Protein AF-A0A946E092-F1 (afdb_monomer)

pLDDT: mean 96.89, std 2.54, range [82.75, 98.62]

Solvent-accessible surface area (backbone atoms only — not comparable to full-atom values): 4723 Å² total; per-residue (Å²): 110,52,69,59,47,19,64,68,46,40,62,59,54,30,53,77,68,70,44,72,72,54,40,82,75,50,75,55,100,92,48,75,43,68,49,57,56,77,97,45,40,67,63,48,49,54,54,47,37,55,42,49,33,64,36,60,92,61,100,60,86,61,80,68,89,81,63,71,52,98,46,69,85,61,22,108

Structure (mmCIF, N/CA/C/O backbone):
data_AF-A0A946E092-F1
#
_entry.id   AF-A0A946E092-F1
#
loop_
_atom_site.group_PDB
_atom_site.id
_atom_site.type_symbol
_atom_site.label_atom_id
_atom_site.label_alt_id
_atom_site.label_comp_id
_atom_site.label_asym_id
_atom_site.label_entity_id
_atom_site.label_seq_id
_atom_site.pdbx_PDB_ins_code
_atom_site.Cartn_x
_atom_site.Cartn_y
_atom_site.Cartn_z
_atom_site.occupancy
_atom_site.B_iso_or_equiv
_atom_site.auth_seq_id
_atom_site.auth_comp_id
_atom_site.auth_asym_id
_atom_site.auth_atom_id
_atom_site.pdbx_PDB_model_num
ATOM 1 N N . ASP A 1 1 ? 6.087 3.432 -14.278 1.00 92.12 1 ASP A N 1
ATOM 2 C CA . ASP A 1 1 ? 5.280 2.212 -14.522 1.00 92.12 1 ASP A CA 1
ATOM 3 C C . ASP A 1 1 ? 5.149 1.282 -13.333 1.00 92.12 1 ASP A C 1
ATOM 5 O O . ASP A 1 1 ? 4.029 0.879 -13.049 1.00 92.12 1 ASP A O 1
ATOM 9 N N . ILE A 1 2 ? 6.239 0.957 -12.630 1.00 96.94 2 ILE A N 1
ATOM 10 C CA . ILE A 1 2 ? 6.224 0.029 -11.482 1.00 96.94 2 ILE A CA 1
ATOM 11 C C . ILE A 1 2 ? 5.178 0.436 -10.433 1.00 96.94 2 ILE A C 1
ATOM 13 O O . ILE A 1 2 ? 4.270 -0.343 -10.154 1.00 96.94 2 ILE A O 1
ATOM 17 N N . ILE A 1 3 ? 5.226 1.683 -9.952 1.00 97.44 3 ILE A N 1
ATOM 18 C CA . ILE A 1 3 ? 4.281 2.177 -8.938 1.00 97.44 3 ILE A CA 1
ATOM 19 C C . ILE A 1 3 ? 2.821 2.096 -9.406 1.00 97.44 3 ILE A C 1
ATOM 21 O O . ILE A 1 3 ? 1.956 1.638 -8.673 1.00 97.44 3 ILE A O 1
ATOM 25 N N . LYS A 1 4 ? 2.545 2.417 -10.677 1.00 98.19 4 LYS A N 1
ATOM 26 C CA . LYS A 1 4 ? 1.194 2.322 -11.251 1.00 98.19 4 LYS A CA 1
ATOM 27 C C . LYS A 1 4 ? 0.695 0.875 -11.296 1.00 98.19 4 LYS A C 1
ATOM 29 O O . LYS A 1 4 ? -0.481 0.632 -11.049 1.00 98.19 4 LYS A O 1
ATOM 34 N N . ARG A 1 5 ? 1.574 -0.095 -11.583 1.00 98.19 5 ARG A N 1
ATOM 35 C CA . ARG A 1 5 ? 1.225 -1.525 -11.519 1.00 98.19 5 ARG A CA 1
ATOM 36 C C . ARG A 1 5 ? 0.895 -1.954 -10.094 1.00 98.19 5 ARG A C 1
ATOM 38 O O . ARG A 1 5 ? -0.070 -2.689 -9.924 1.00 98.19 5 ARG A O 1
ATOM 45 N N . ALA A 1 6 ? 1.653 -1.488 -9.101 1.00 98.38 6 ALA A N 1
ATOM 46 C CA . ALA A 1 6 ? 1.332 -1.736 -7.699 1.00 98.38 6 ALA A CA 1
ATOM 47 C C . ALA A 1 6 ? -0.045 -1.153 -7.346 1.00 98.38 6 ALA A C 1
ATOM 49 O O . ALA A 1 6 ? -0.916 -1.890 -6.898 1.00 98.38 6 ALA A O 1
ATOM 50 N N . MET A 1 7 ? -0.288 0.123 -7.668 1.00 98.50 7 MET A N 1
ATOM 51 C CA . MET A 1 7 ? -1.561 0.802 -7.392 1.00 98.50 7 MET A CA 1
ATOM 52 C C . MET A 1 7 ? -2.781 0.083 -7.983 1.00 98.50 7 MET A C 1
ATOM 54 O O . MET A 1 7 ? -3.827 0.047 -7.350 1.00 98.50 7 MET A O 1
ATOM 58 N N . ILE A 1 8 ? -2.656 -0.508 -9.177 1.00 98.44 8 ILE A N 1
ATOM 59 C CA . ILE A 1 8 ? -3.744 -1.273 -9.813 1.00 98.44 8 ILE A CA 1
ATOM 60 C C . ILE A 1 8 ? -3.988 -2.617 -9.110 1.00 98.44 8 ILE A C 1
ATOM 62 O O . ILE A 1 8 ? -5.120 -3.089 -9.064 1.00 98.44 8 ILE A O 1
ATOM 66 N N . ARG A 1 9 ? -2.938 -3.253 -8.578 1.00 98.44 9 ARG A N 1
ATOM 67 C CA . ARG A 1 9 ? -3.012 -4.585 -7.953 1.00 98.44 9 ARG A CA 1
ATOM 68 C C . ARG A 1 9 ? -3.425 -4.540 -6.484 1.00 98.44 9 ARG A C 1
ATOM 70 O O . ARG A 1 9 ? -4.060 -5.479 -6.018 1.00 98.44 9 ARG A O 1
ATOM 77 N N . VAL A 1 10 ? -3.068 -3.472 -5.769 1.00 98.44 10 VAL A N 1
ATOM 78 C CA . VAL A 1 10 ? -3.320 -3.334 -4.326 1.00 98.44 10 VAL A CA 1
ATOM 79 C C . VAL A 1 10 ? -4.805 -3.495 -3.967 1.00 98.44 10 VAL A C 1
ATOM 81 O O . VAL A 1 10 ? -5.076 -4.289 -3.074 1.00 98.44 10 VAL A O 1
ATOM 84 N N . PRO A 1 11 ? -5.778 -2.841 -4.638 1.00 98.19 11 PRO A N 1
ATOM 85 C CA . PRO A 1 11 ? -7.188 -2.974 -4.266 1.00 98.19 11 PRO A CA 1
ATOM 86 C C . PRO A 1 11 ? -7.695 -4.421 -4.275 1.00 98.19 11 PRO A C 1
ATOM 88 O O . PRO A 1 11 ? -8.315 -4.843 -3.306 1.00 98.19 11 PRO A O 1
ATOM 91 N N . GLY A 1 12 ? -7.369 -5.194 -5.318 1.00 98.31 12 GLY A N 1
ATOM 92 C CA . GLY A 1 12 ? -7.758 -6.606 -5.398 1.00 98.31 12 GLY A CA 1
ATOM 93 C C . GLY A 1 12 ? -7.092 -7.455 -4.314 1.00 98.31 12 GLY A C 1
ATOM 94 O O . GLY A 1 12 ? -7.750 -8.261 -3.673 1.00 98.31 12 GLY A O 1
ATOM 95 N N . ALA A 1 13 ? -5.810 -7.209 -4.027 1.00 98.44 13 ALA A N 1
ATOM 96 C CA . ALA A 1 13 ? -5.107 -7.918 -2.959 1.00 98.44 13 ALA A CA 1
ATOM 97 C C . ALA A 1 13 ? -5.670 -7.608 -1.558 1.00 98.44 13 ALA A C 1
ATOM 99 O O . ALA A 1 13 ? -5.716 -8.487 -0.700 1.00 98.44 13 ALA A O 1
ATOM 100 N N . LEU A 1 14 ? -6.110 -6.368 -1.317 1.00 98.56 14 LEU A N 1
ATOM 101 C CA . LEU A 1 14 ? -6.782 -5.994 -0.070 1.00 98.56 14 LEU A CA 1
ATOM 102 C C . LEU A 1 14 ? -8.155 -6.662 0.049 1.00 98.56 14 LEU A C 1
ATOM 104 O O . LEU A 1 14 ? -8.511 -7.115 1.135 1.00 98.56 14 LEU A O 1
ATOM 108 N N . GLU A 1 15 ? -8.905 -6.756 -1.051 1.00 98.31 15 GLU A N 1
ATOM 109 C CA . GLU A 1 15 ? -10.195 -7.451 -1.095 1.00 98.31 15 GLU A CA 1
ATOM 110 C C . GLU A 1 15 ? -10.037 -8.953 -0.817 1.00 98.31 15 GLU A C 1
ATOM 112 O O . GLU A 1 15 ? -10.694 -9.476 0.085 1.00 98.31 15 GLU A O 1
ATOM 117 N N . ASP A 1 16 ? -9.091 -9.616 -1.490 1.00 98.38 16 ASP A N 1
ATOM 118 C CA . ASP A 1 16 ? -8.779 -11.040 -1.294 1.00 98.38 16 ASP A CA 1
ATOM 119 C C . ASP A 1 16 ? -8.337 -11.353 0.149 1.00 98.38 16 ASP A C 1
ATOM 121 O O . ASP A 1 16 ? -8.604 -12.436 0.673 1.00 98.38 16 ASP A O 1
ATOM 125 N N . ALA A 1 17 ? -7.678 -10.396 0.812 1.00 97.81 17 ALA A N 1
ATOM 126 C CA . ALA A 1 17 ? -7.237 -10.508 2.202 1.00 97.81 17 ALA A CA 1
ATOM 127 C C . ALA A 1 17 ? -8.313 -10.111 3.237 1.00 97.81 17 ALA A C 1
ATOM 129 O O . ALA A 1 17 ? -8.057 -10.189 4.439 1.00 97.81 17 ALA A O 1
ATOM 130 N N . GLY A 1 18 ? -9.499 -9.659 2.808 1.00 98.00 18 GLY A N 1
ATOM 131 C CA . GLY A 1 18 ? -10.551 -9.165 3.705 1.00 98.00 18 GLY A CA 1
ATOM 132 C C . GLY A 1 18 ? -10.222 -7.830 4.395 1.00 98.00 18 GLY A C 1
ATOM 133 O O . GLY A 1 18 ? -10.819 -7.496 5.418 1.00 98.00 18 GLY A O 1
ATOM 134 N N . LEU A 1 19 ? -9.282 -7.055 3.846 1.00 97.94 19 LEU A N 1
ATOM 135 C CA . LEU A 1 19 ? -8.788 -5.775 4.371 1.00 97.94 19 LEU A CA 1
ATOM 136 C C . LEU A 1 19 ? -9.486 -4.577 3.705 1.00 97.94 19 LEU A C 1
ATOM 138 O O . LEU A 1 19 ? -8.873 -3.555 3.404 1.00 97.94 19 LEU A O 1
ATOM 142 N N . THR A 1 20 ? -10.794 -4.684 3.469 1.00 94.44 20 THR A N 1
ATOM 143 C CA . THR A 1 20 ? -11.580 -3.690 2.711 1.00 94.44 20 THR A CA 1
ATOM 144 C C . THR A 1 20 ? -11.719 -2.333 3.408 1.00 94.44 20 THR A C 1
ATOM 146 O O . THR A 1 20 ? -12.187 -1.376 2.796 1.00 94.44 20 THR A O 1
ATOM 149 N N . SER A 1 21 ? -11.338 -2.234 4.685 1.00 96.06 21 SER A N 1
ATOM 150 C CA . SER A 1 21 ? -11.325 -0.972 5.435 1.00 96.06 21 SER A CA 1
ATOM 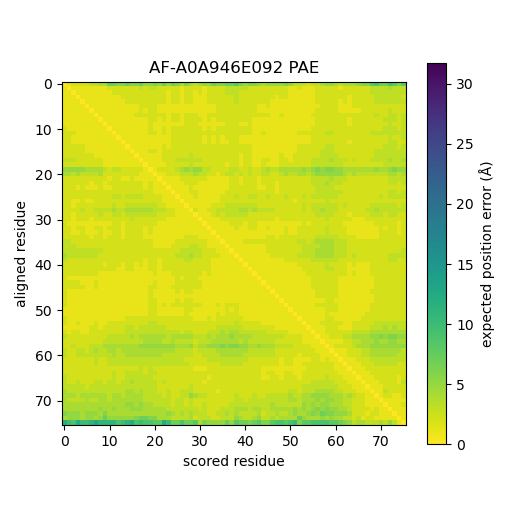151 C C . SER A 1 21 ? -10.086 -0.118 5.148 1.00 96.06 21 SER A C 1
ATOM 153 O O . SER A 1 21 ? -10.064 1.050 5.532 1.00 96.06 21 SER A O 1
ATOM 155 N N . ALA A 1 22 ? -9.062 -0.675 4.495 1.00 97.75 22 ALA A N 1
ATOM 156 C CA . ALA A 1 22 ? -7.874 0.062 4.094 1.00 97.75 22 ALA A CA 1
ATOM 157 C C . ALA A 1 22 ? -8.158 0.966 2.888 1.00 97.75 22 ALA A C 1
ATOM 159 O O . ALA A 1 22 ? -8.694 0.527 1.868 1.00 97.75 22 ALA A O 1
ATOM 160 N N . ARG A 1 23 ? -7.760 2.237 2.976 1.00 97.88 23 ARG A N 1
ATOM 161 C CA . ARG A 1 23 ? -7.975 3.235 1.920 1.00 97.88 23 ARG A CA 1
ATOM 162 C C . ARG A 1 23 ? -6.648 3.833 1.482 1.00 97.88 23 ARG A C 1
ATOM 164 O O . ARG A 1 23 ? -5.994 4.509 2.265 1.00 97.88 23 ARG A O 1
ATOM 171 N N . MET A 1 24 ? -6.276 3.629 0.220 1.00 98.06 24 MET A N 1
ATOM 172 C CA . MET A 1 24 ? -5.150 4.337 -0.394 1.00 98.06 24 MET A CA 1
ATOM 173 C C . MET A 1 24 ? -5.539 5.805 -0.593 1.00 98.06 24 MET A C 1
ATOM 175 O O . MET A 1 24 ? -6.473 6.100 -1.341 1.00 98.06 24 MET A O 1
ATOM 179 N N . LEU A 1 25 ? -4.856 6.716 0.096 1.00 97.62 25 LEU A N 1
ATOM 180 C CA . LEU A 1 25 ? -5.177 8.142 0.090 1.00 97.62 25 LEU A CA 1
ATOM 181 C C . LEU A 1 25 ? -4.361 8.907 -0.945 1.00 97.62 25 LEU A C 1
ATOM 183 O O . LEU A 1 25 ? -4.913 9.691 -1.715 1.00 97.62 25 LEU A O 1
ATOM 187 N N . LEU A 1 26 ? -3.045 8.701 -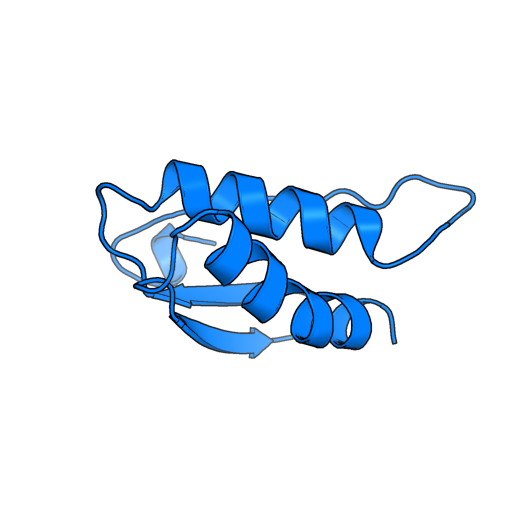0.933 1.00 97.38 26 LEU A N 1
ATOM 188 C CA . LEU A 1 26 ? -2.097 9.501 -1.697 1.00 97.38 26 LEU A CA 1
ATOM 189 C C . LEU A 1 26 ? -1.001 8.625 -2.290 1.00 97.38 26 LEU A C 1
ATOM 191 O O . LEU A 1 26 ? -0.641 7.580 -1.753 1.00 97.38 26 LEU A O 1
ATOM 195 N N . GLN A 1 27 ? -0.452 9.118 -3.393 1.00 97.81 27 GLN A N 1
ATOM 196 C CA . GLN A 1 27 ? 0.783 8.635 -3.980 1.00 97.81 27 GLN A CA 1
ATOM 197 C C . GLN A 1 27 ? 1.723 9.834 -4.116 1.00 97.81 27 GLN A C 1
ATOM 199 O O . GLN A 1 27 ? 1.351 10.824 -4.750 1.00 97.81 27 GLN A O 1
ATOM 204 N N . VAL A 1 28 ? 2.917 9.756 -3.525 1.00 96.94 28 VAL A N 1
ATOM 205 C CA . VAL A 1 28 ? 3.952 10.799 -3.626 1.00 96.94 28 VAL A CA 1
ATOM 206 C C . VAL A 1 28 ? 5.296 10.136 -3.888 1.00 96.94 28 VAL A C 1
ATOM 208 O O . VAL A 1 28 ? 5.688 9.239 -3.160 1.00 96.94 28 VAL A O 1
ATOM 211 N N . HIS A 1 29 ? 5.993 10.563 -4.943 1.00 95.75 29 HIS A N 1
ATOM 212 C CA . HIS A 1 29 ? 7.237 9.941 -5.421 1.00 95.75 29 HIS A CA 1
ATOM 213 C C . HIS A 1 29 ? 7.095 8.430 -5.683 1.00 95.75 29 HIS A C 1
ATOM 215 O O . HIS A 1 29 ? 6.586 8.045 -6.737 1.00 95.75 29 HIS A O 1
ATOM 221 N N . ASP A 1 30 ? 7.530 7.593 -4.751 1.00 95.81 30 ASP A N 1
ATOM 222 C CA . ASP A 1 30 ? 7.490 6.131 -4.734 1.00 95.81 30 ASP A CA 1
ATOM 223 C C . ASP A 1 30 ? 6.697 5.567 -3.537 1.00 95.81 30 ASP A C 1
ATOM 225 O O . ASP A 1 30 ? 6.565 4.351 -3.399 1.00 95.81 30 ASP A O 1
ATOM 229 N N . GLU A 1 31 ? 6.085 6.443 -2.738 1.00 97.50 31 GLU A N 1
ATOM 230 C CA . GLU A 1 31 ? 5.300 6.119 -1.550 1.00 97.50 31 GLU A CA 1
ATOM 231 C C . GLU A 1 31 ? 3.800 5.994 -1.869 1.00 97.50 31 GLU A C 1
ATOM 233 O O . GLU A 1 31 ? 3.247 6.741 -2.689 1.00 97.50 31 GLU A O 1
ATOM 238 N N . LEU A 1 32 ? 3.135 5.057 -1.185 1.00 98.25 32 LEU A N 1
ATOM 239 C CA . LEU A 1 32 ? 1.680 4.925 -1.127 1.00 98.25 32 LEU A CA 1
ATOM 240 C C . LEU A 1 32 ? 1.222 5.100 0.323 1.00 98.25 32 LEU A C 1
ATOM 242 O O . LEU A 1 32 ? 1.569 4.291 1.180 1.00 98.25 32 LEU A O 1
ATOM 246 N N . LEU A 1 33 ? 0.412 6.126 0.579 1.00 98.00 33 LEU A N 1
ATOM 247 C CA . LEU A 1 33 ? -0.127 6.412 1.906 1.00 98.00 33 LEU A CA 1
ATOM 248 C C . LEU A 1 33 ? -1.511 5.782 2.066 1.00 98.00 33 LEU A C 1
ATOM 250 O O . LEU A 1 33 ? -2.381 5.958 1.205 1.00 98.00 33 LEU A O 1
ATOM 254 N N . PHE A 1 34 ? -1.735 5.111 3.194 1.00 98.38 34 PHE A N 1
ATOM 255 C CA . PHE A 1 34 ? -3.004 4.468 3.519 1.00 98.38 34 PHE A CA 1
ATOM 256 C C . PHE A 1 34 ? -3.579 4.982 4.835 1.00 98.38 34 PHE A C 1
ATOM 258 O O . PHE A 1 34 ? -2.852 5.228 5.791 1.00 98.38 34 PHE A O 1
ATOM 265 N N . GLU A 1 35 ? -4.903 5.070 4.889 1.00 98.12 35 GLU A N 1
ATOM 266 C CA . GLU A 1 35 ? -5.669 5.156 6.131 1.00 98.12 35 GLU A CA 1
ATOM 267 C C . GLU A 1 35 ? -6.287 3.786 6.410 1.00 98.12 35 GLU A C 1
ATOM 269 O O . GLU A 1 35 ? -6.923 3.187 5.537 1.00 98.12 35 GLU A O 1
ATOM 274 N N . VAL A 1 36 ? -6.053 3.267 7.613 1.00 97.75 36 VAL A N 1
ATOM 275 C CA . VAL A 1 36 ? -6.397 1.896 8.005 1.00 97.75 36 VAL A CA 1
ATOM 276 C C . VAL A 1 36 ? -6.844 1.871 9.467 1.00 97.75 36 VAL A C 1
ATOM 278 O O . VAL A 1 36 ? -6.307 2.629 10.277 1.00 97.75 36 VAL A O 1
ATOM 281 N N . PRO A 1 37 ? -7.788 0.995 9.858 1.00 97.56 37 PRO A N 1
ATOM 282 C CA . PRO A 1 37 ? -8.020 0.709 11.269 1.00 97.56 37 PRO A CA 1
ATOM 283 C C . PRO A 1 37 ? -6.749 0.152 11.919 1.00 97.56 37 PRO A C 1
ATOM 285 O O . PRO A 1 37 ? -6.094 -0.712 11.340 1.00 97.56 37 PRO A O 1
ATOM 288 N N . GLU A 1 38 ? -6.445 0.577 13.146 1.00 96.44 38 GLU A N 1
ATOM 289 C CA . GLU A 1 38 ? -5.238 0.159 13.881 1.00 96.44 38 GLU A CA 1
ATOM 290 C C . GLU A 1 38 ? -5.095 -1.370 13.951 1.00 96.44 38 GLU A C 1
ATOM 292 O O . GLU A 1 38 ? -4.040 -1.919 13.644 1.00 96.44 38 GLU A O 1
ATOM 297 N N . ALA A 1 39 ? -6.197 -2.077 14.222 1.00 97.50 39 ALA A N 1
ATOM 298 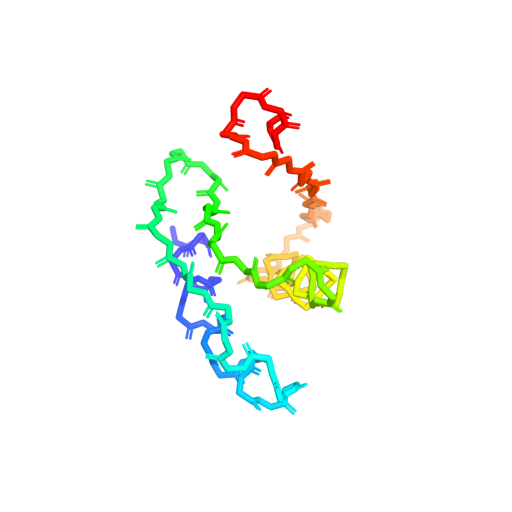C CA . ALA A 1 39 ? -6.235 -3.540 14.279 1.00 97.50 39 ALA A CA 1
ATOM 299 C C . ALA A 1 39 ? -5.898 -4.243 12.945 1.00 97.50 39 ALA A C 1
ATOM 301 O O . ALA A 1 39 ? -5.670 -5.449 12.931 1.00 97.50 39 ALA A O 1
ATOM 302 N N . GLN A 1 40 ? -5.901 -3.516 11.825 1.00 97.75 40 GLN A N 1
ATOM 303 C CA . GLN A 1 40 ? -5.591 -4.022 10.485 1.00 97.75 40 GLN A CA 1
ATOM 304 C C . GLN A 1 40 ? -4.291 -3.440 9.915 1.00 97.75 40 GLN A C 1
ATOM 306 O O . GLN A 1 40 ? -3.928 -3.784 8.788 1.00 97.75 40 GLN A O 1
ATOM 311 N N . ALA A 1 41 ? -3.588 -2.572 10.654 1.00 96.94 41 ALA A N 1
ATOM 312 C CA . ALA A 1 41 ? -2.432 -1.844 10.138 1.00 96.94 41 ALA A CA 1
ATOM 313 C C . ALA A 1 41 ? -1.301 -2.785 9.700 1.00 96.94 41 ALA A C 1
ATOM 315 O O . ALA A 1 41 ? -0.849 -2.709 8.559 1.00 96.94 41 ALA A O 1
ATOM 316 N N . GLU A 1 42 ? -0.912 -3.729 10.558 1.00 97.94 42 GLU A N 1
ATOM 317 C CA . GLU A 1 42 ? 0.162 -4.688 10.270 1.00 97.94 42 GLU A CA 1
ATOM 318 C C . GLU A 1 42 ? -0.182 -5.601 9.081 1.00 97.94 42 GLU A C 1
ATOM 320 O O . GLU A 1 42 ? 0.614 -5.759 8.154 1.00 97.94 42 GLU A O 1
ATOM 325 N N . ALA A 1 43 ? -1.404 -6.144 9.054 1.00 98.44 43 ALA A N 1
ATOM 326 C CA . ALA A 1 43 ? -1.868 -7.000 7.963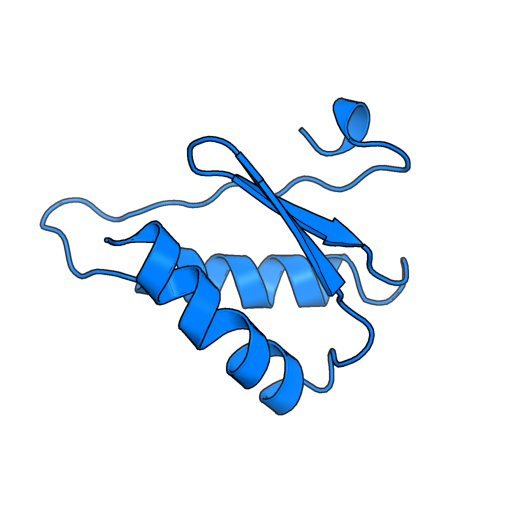 1.00 98.44 43 ALA A CA 1
ATOM 327 C C . ALA A 1 43 ? -1.944 -6.242 6.625 1.00 98.44 43 ALA A C 1
ATOM 329 O O . ALA A 1 43 ? -1.562 -6.775 5.581 1.00 98.44 43 ALA A O 1
ATOM 330 N N . THR A 1 44 ? -2.389 -4.983 6.657 1.00 98.44 44 THR A N 1
ATOM 331 C CA . THR A 1 44 ? -2.429 -4.118 5.472 1.00 98.44 44 THR A CA 1
ATOM 332 C C . THR A 1 44 ? -1.028 -3.801 4.973 1.00 98.44 44 THR A C 1
ATOM 334 O O . THR A 1 44 ? -0.769 -3.951 3.780 1.00 98.44 44 THR A O 1
ATOM 337 N N . ALA A 1 45 ? -0.111 -3.429 5.869 1.00 98.25 45 ALA A N 1
ATOM 338 C CA . ALA A 1 45 ? 1.276 -3.145 5.522 1.00 98.25 45 ALA A CA 1
ATOM 339 C C . ALA A 1 45 ? 1.947 -4.359 4.862 1.00 98.25 45 ALA A C 1
ATOM 341 O O . ALA A 1 45 ? 2.550 -4.222 3.799 1.00 98.25 45 ALA A O 1
ATOM 342 N N . ALA A 1 46 ? 1.771 -5.559 5.429 1.00 98.62 46 ALA A N 1
ATOM 343 C CA . ALA A 1 46 ? 2.308 -6.795 4.863 1.00 98.62 46 ALA A CA 1
ATOM 344 C C . ALA A 1 46 ? 1.738 -7.100 3.465 1.00 98.62 46 ALA A C 1
ATOM 346 O O . ALA A 1 46 ? 2.495 -7.402 2.539 1.00 98.62 46 ALA A O 1
ATOM 347 N N . CYS A 1 47 ? 0.417 -6.972 3.292 1.00 98.56 47 CYS A N 1
ATOM 348 C CA . CYS A 1 47 ? -0.247 -7.192 2.006 1.00 98.56 47 CYS A CA 1
ATOM 349 C C . CYS A 1 47 ? 0.258 -6.211 0.936 1.00 98.56 47 CYS A C 1
ATOM 351 O O . CYS A 1 47 ? 0.698 -6.618 -0.142 1.00 98.56 47 CYS A O 1
ATOM 353 N N . VAL A 1 48 ? 0.263 -4.913 1.249 1.00 98.44 48 VAL A N 1
ATOM 354 C CA . VAL A 1 48 ? 0.701 -3.868 0.315 1.00 98.44 48 VAL A CA 1
ATOM 355 C C . VAL A 1 48 ? 2.181 -4.021 -0.027 1.00 98.44 48 VAL A C 1
ATOM 357 O O . VAL A 1 48 ? 2.534 -3.946 -1.206 1.00 98.44 48 VAL A O 1
ATOM 360 N N . LYS A 1 49 ? 3.034 -4.307 0.966 1.00 98.62 49 LYS A N 1
ATOM 361 C CA . LYS A 1 49 ? 4.462 -4.573 0.764 1.00 98.62 49 LYS A CA 1
ATOM 362 C C . LYS A 1 49 ? 4.678 -5.689 -0.254 1.00 98.62 49 LYS A C 1
ATOM 364 O O . LYS A 1 49 ? 5.375 -5.479 -1.245 1.00 98.62 49 LYS A O 1
ATOM 369 N N . GLN A 1 50 ? 4.016 -6.831 -0.068 1.00 98.50 50 GLN A N 1
ATOM 370 C CA . GLN A 1 50 ? 4.121 -7.966 -0.987 1.00 98.50 50 GLN A CA 1
ATOM 371 C C . GLN A 1 50 ? 3.708 -7.587 -2.420 1.00 98.50 50 GLN A C 1
ATOM 373 O O . GLN A 1 50 ? 4.364 -7.974 -3.391 1.00 98.50 50 GLN A O 1
ATOM 378 N N . VAL A 1 51 ? 2.631 -6.811 -2.570 1.00 98.44 51 VAL A N 1
ATOM 379 C CA . VAL A 1 51 ? 2.157 -6.359 -3.886 1.00 98.44 51 VAL A CA 1
ATOM 380 C C . VAL A 1 51 ? 3.144 -5.395 -4.546 1.00 98.44 51 VAL A C 1
ATOM 382 O O . VAL A 1 51 ? 3.392 -5.506 -5.752 1.00 98.44 51 VAL A O 1
ATOM 385 N N . MET A 1 52 ? 3.696 -4.451 -3.781 1.00 98.50 52 MET A N 1
ATOM 386 C CA . MET A 1 52 ? 4.636 -3.451 -4.283 1.00 98.50 52 MET A CA 1
ATOM 387 C C . MET A 1 52 ? 5.978 -4.081 -4.677 1.00 98.50 52 MET A C 1
ATOM 389 O O . MET A 1 52 ? 6.442 -3.829 -5.788 1.00 98.50 52 MET A O 1
ATOM 393 N N . GLU A 1 53 ? 6.556 -4.959 -3.851 1.00 98.31 53 GLU A N 1
ATOM 394 C CA . GLU A 1 53 ? 7.796 -5.689 -4.178 1.00 98.31 53 GLU A CA 1
ATOM 395 C C . GLU A 1 53 ? 7.608 -6.605 -5.403 1.00 98.31 53 GLU A C 1
ATOM 397 O O . GLU A 1 53 ? 8.496 -6.728 -6.247 1.00 98.31 53 GLU A O 1
ATOM 402 N N . GLY A 1 54 ? 6.409 -7.176 -5.573 1.00 97.75 54 GLY A N 1
ATOM 403 C CA . GLY A 1 54 ? 6.028 -7.988 -6.735 1.00 97.75 54 GLY A CA 1
ATOM 404 C C . GLY A 1 54 ? 5.575 -7.199 -7.974 1.00 97.75 54 GLY A C 1
ATOM 405 O O . GLY A 1 54 ? 5.132 -7.792 -8.969 1.00 97.75 54 GLY A O 1
ATOM 406 N N . ALA A 1 55 ? 5.632 -5.863 -7.960 1.00 97.56 55 ALA A N 1
ATOM 407 C CA . ALA A 1 55 ? 5.084 -5.031 -9.036 1.00 97.56 55 ALA A CA 1
ATOM 408 C C . ALA A 1 55 ? 5.857 -5.153 -10.367 1.00 97.56 55 ALA A C 1
ATOM 410 O O . ALA A 1 55 ? 5.291 -4.928 -11.449 1.00 97.56 55 ALA A O 1
ATOM 411 N N . ALA A 1 56 ? 7.133 -5.541 -10.308 1.00 96.56 56 ALA A N 1
ATOM 412 C CA . ALA A 1 56 ? 7.994 -5.747 -11.466 1.00 96.56 56 ALA A CA 1
ATOM 413 C C . ALA A 1 56 ? 9.050 -6.829 -11.208 1.00 96.56 56 ALA A C 1
ATOM 415 O O . ALA A 1 56 ? 9.460 -7.055 -10.078 1.00 96.56 56 ALA A O 1
ATOM 416 N N . HIS A 1 57 ? 9.517 -7.466 -12.281 1.00 95.25 57 HIS A N 1
ATOM 417 C CA . HIS A 1 57 ? 10.675 -8.351 -12.233 1.00 95.25 57 HIS A CA 1
ATOM 418 C C . HIS A 1 57 ? 11.908 -7.576 -12.698 1.00 95.25 57 HIS A C 1
ATOM 420 O O . HIS A 1 57 ? 11.925 -7.056 -13.815 1.00 95.25 57 HIS A O 1
ATOM 426 N N . LEU A 1 58 ? 12.907 -7.479 -11.829 1.00 96.12 58 LEU A N 1
ATOM 427 C CA . LEU A 1 58 ? 14.146 -6.738 -12.04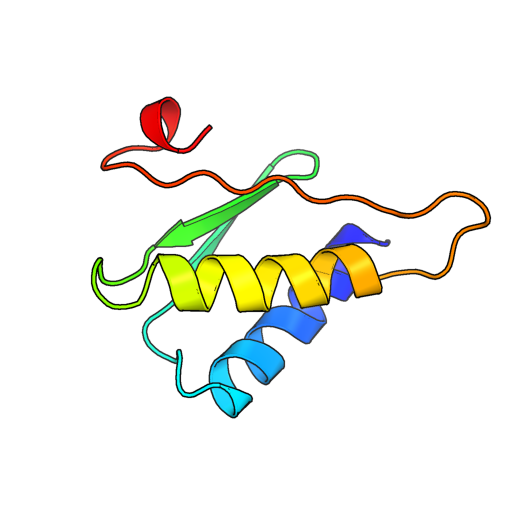0 1.00 96.12 58 LEU A CA 1
ATOM 428 C C . LEU A 1 58 ? 15.331 -7.650 -11.701 1.00 96.12 58 LEU A C 1
ATOM 430 O O . LEU A 1 58 ? 15.189 -8.594 -10.926 1.00 96.12 58 LEU A O 1
ATOM 434 N N . SER A 1 59 ? 16.506 -7.367 -12.267 1.00 97.25 59 SER A N 1
ATOM 435 C CA . SER A 1 59 ? 17.735 -8.112 -11.951 1.00 97.25 59 SER A CA 1
ATOM 436 C C . SER A 1 59 ? 18.205 -7.906 -10.507 1.00 97.25 59 SER A C 1
ATOM 438 O O . SER A 1 59 ? 18.897 -8.762 -9.963 1.00 97.25 59 SER A O 1
ATOM 440 N N . VAL A 1 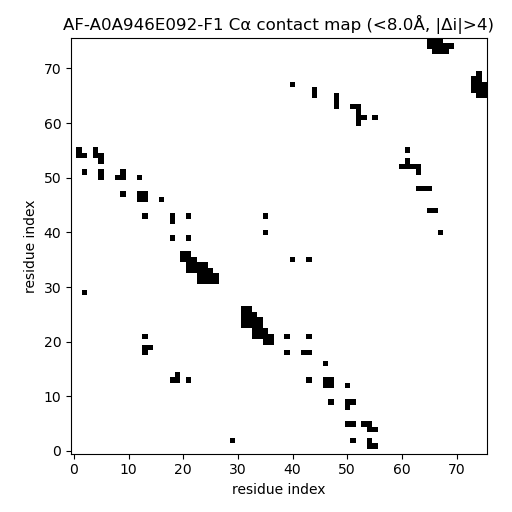60 ? 17.816 -6.788 -9.891 1.00 96.81 60 VAL A N 1
ATOM 441 C CA . VAL A 1 60 ? 17.999 -6.495 -8.467 1.00 96.81 60 VAL A CA 1
ATOM 442 C C . VAL A 1 60 ? 16.617 -6.482 -7.807 1.00 96.81 60 VAL A C 1
ATOM 444 O O . VAL A 1 60 ? 15.714 -5.860 -8.370 1.00 96.81 60 VAL A O 1
ATOM 447 N N . PRO A 1 61 ? 16.423 -7.145 -6.651 1.00 95.06 61 PRO A N 1
ATOM 448 C CA . PRO A 1 61 ? 15.133 -7.165 -5.969 1.00 95.06 61 PRO A CA 1
ATOM 449 C C . PRO A 1 61 ? 14.626 -5.760 -5.635 1.00 95.06 61 PRO A C 1
ATOM 451 O O . PRO A 1 61 ? 15.384 -4.921 -5.151 1.00 95.06 61 PRO A O 1
ATOM 454 N N . LEU A 1 62 ? 13.335 -5.524 -5.871 1.00 96.88 62 LEU A N 1
ATOM 455 C CA . LEU A 1 62 ? 12.646 -4.340 -5.375 1.00 96.88 62 LEU A CA 1
ATOM 456 C C . LEU A 1 62 ? 12.265 -4.588 -3.915 1.00 96.88 62 LEU A C 1
ATOM 458 O O . LEU A 1 62 ? 11.591 -5.571 -3.623 1.00 96.88 62 LEU A O 1
ATOM 462 N N . THR A 1 63 ? 12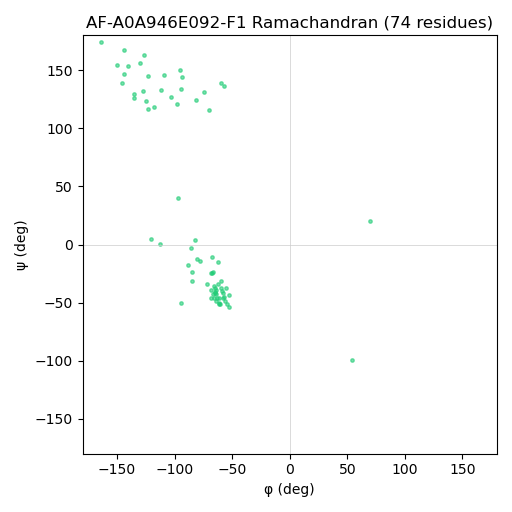.695 -3.704 -3.024 1.00 97.12 63 THR A N 1
ATOM 463 C CA . THR A 1 63 ? 12.375 -3.754 -1.595 1.00 97.12 63 THR A CA 1
ATOM 464 C C . THR A 1 63 ? 11.424 -2.628 -1.236 1.00 97.12 63 THR A C 1
ATOM 466 O O . THR A 1 63 ? 11.525 -1.537 -1.798 1.00 97.12 63 THR A O 1
ATOM 469 N N . VAL A 1 64 ? 10.526 -2.879 -0.288 1.00 97.94 64 VAL A N 1
ATOM 470 C CA . VAL A 1 64 ? 9.576 -1.879 0.206 1.00 97.94 64 VAL A CA 1
ATOM 471 C C . VAL A 1 64 ? 9.659 -1.794 1.723 1.00 97.94 64 VAL A C 1
ATOM 473 O O . VAL A 1 64 ? 9.640 -2.801 2.441 1.00 97.94 64 VAL A O 1
ATOM 476 N N . GLU A 1 65 ? 9.753 -0.565 2.210 1.00 97.69 65 GLU A N 1
ATOM 477 C CA . GLU A 1 65 ? 9.687 -0.237 3.627 1.00 97.69 65 GLU A CA 1
ATOM 478 C C . GLU A 1 65 ? 8.261 0.165 3.996 1.00 97.69 65 GLU A C 1
ATOM 480 O O . GLU A 1 65 ? 7.491 0.642 3.163 1.00 97.69 65 GLU A O 1
ATOM 485 N N . THR A 1 66 ? 7.888 -0.095 5.244 1.00 97.44 66 THR A N 1
ATOM 486 C CA . THR A 1 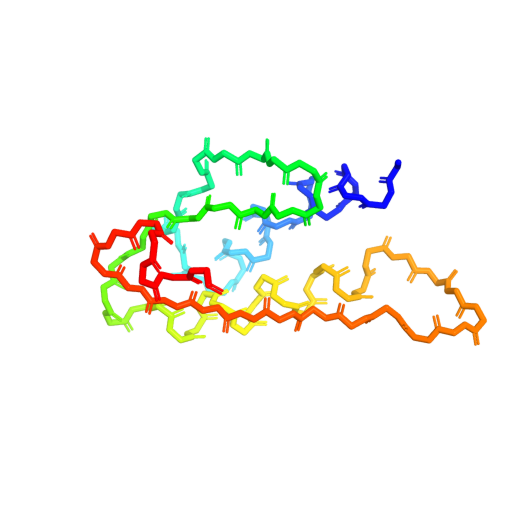66 ? 6.553 0.197 5.762 1.00 97.44 66 THR A CA 1
ATOM 487 C C . THR A 1 66 ? 6.691 0.841 7.128 1.00 97.44 66 THR A C 1
ATOM 489 O O . THR A 1 66 ? 7.346 0.266 7.999 1.00 97.44 66 THR A O 1
ATOM 492 N N . GLY A 1 67 ? 6.025 1.972 7.325 1.00 96.56 67 GLY A N 1
ATOM 493 C CA . GLY A 1 67 ? 5.832 2.590 8.629 1.00 96.56 67 GLY A CA 1
ATOM 494 C C . GLY A 1 67 ? 4.350 2.850 8.897 1.00 96.56 67 GLY A C 1
ATOM 495 O O . GLY A 1 67 ? 3.506 2.791 7.999 1.00 96.56 67 GLY A O 1
ATOM 496 N N . SER A 1 68 ? 4.020 3.074 10.165 1.00 96.75 68 SER A N 1
ATOM 497 C CA . SER A 1 68 ? 2.660 3.356 10.626 1.00 96.75 68 SER A CA 1
ATOM 498 C C . SER A 1 68 ? 2.712 4.337 11.787 1.00 96.75 68 SER A C 1
ATOM 500 O O . SER A 1 68 ? 3.539 4.176 12.681 1.00 96.75 68 SER A O 1
ATOM 502 N N . GLY A 1 69 ? 1.799 5.301 11.809 1.00 96.44 69 GLY A N 1
ATOM 503 C CA . GLY A 1 69 ? 1.736 6.328 12.841 1.00 96.44 69 GLY A CA 1
ATOM 504 C C . GLY A 1 69 ? 0.396 7.049 12.831 1.00 96.44 69 GLY A C 1
ATOM 505 O O . GLY A 1 69 ? -0.439 6.819 11.953 1.00 96.44 69 GLY A O 1
ATOM 506 N N . LEU A 1 70 ? 0.178 7.929 13.810 1.00 95.12 70 LEU A N 1
ATOM 507 C CA . LEU A 1 70 ? -1.075 8.687 13.930 1.00 95.12 70 LEU A CA 1
ATOM 508 C C . LEU A 1 70 ? -1.146 9.860 12.947 1.00 95.12 70 LEU A C 1
ATOM 510 O O . LEU A 1 70 ? -2.203 10.455 12.735 1.00 95.12 70 LEU A O 1
ATOM 514 N N . ASN A 1 71 ? -0.009 10.211 12.359 1.00 93.12 71 ASN A N 1
ATOM 515 C CA . ASN A 1 71 ? 0.114 11.182 11.291 1.00 93.12 71 ASN A CA 1
ATOM 516 C C . ASN A 1 71 ? 1.205 10.732 10.316 1.00 93.12 71 ASN A C 1
ATOM 518 O O . ASN A 1 71 ? 1.994 9.835 10.605 1.00 93.12 71 ASN A O 1
ATOM 522 N N . TRP A 1 72 ? 1.254 11.383 9.159 1.00 89.75 72 TRP A N 1
ATOM 523 C CA . TRP A 1 72 ? 2.193 11.020 8.102 1.00 89.75 72 TRP A CA 1
ATOM 524 C C . TRP A 1 72 ? 3.660 11.123 8.549 1.00 89.7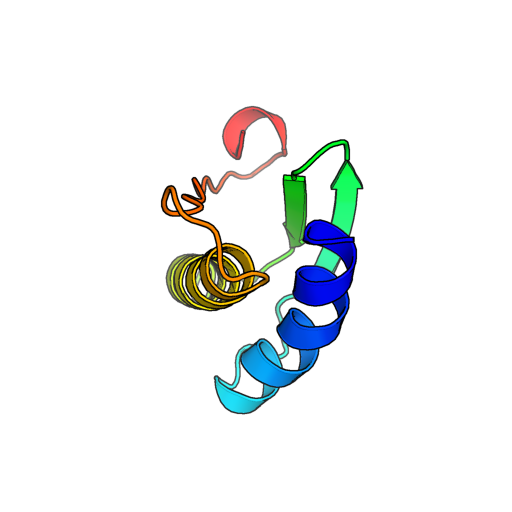5 72 TRP A C 1
ATOM 526 O O . TRP A 1 72 ? 4.449 10.247 8.231 1.00 89.75 72 TRP A O 1
ATOM 536 N N . ASN A 1 73 ? 4.019 12.122 9.360 1.00 92.75 73 ASN A N 1
ATOM 537 C CA . ASN A 1 73 ? 5.394 12.291 9.836 1.00 92.75 73 ASN A CA 1
ATOM 538 C C . ASN A 1 73 ? 5.856 11.170 10.789 1.00 92.75 73 ASN A C 1
ATOM 540 O O . ASN A 1 73 ? 7.049 10.958 10.928 1.00 92.75 73 ASN A O 1
ATOM 544 N N . GLU A 1 74 ? 4.937 10.482 11.468 1.00 92.25 74 GLU A N 1
ATOM 545 C CA . GLU A 1 74 ? 5.252 9.299 12.285 1.00 92.25 74 GLU A CA 1
ATOM 546 C C . GLU A 1 74 ? 5.285 8.001 11.467 1.00 92.25 74 GLU A C 1
ATOM 548 O O . GLU A 1 74 ? 5.892 7.024 11.897 1.00 92.25 74 GLU A O 1
ATOM 553 N N . ALA A 1 75 ? 4.587 7.969 10.329 1.00 88.75 75 ALA A N 1
ATOM 554 C CA . ALA A 1 75 ? 4.498 6.800 9.458 1.00 88.75 75 ALA A CA 1
ATOM 555 C C . ALA A 1 75 ? 5.620 6.731 8.407 1.00 88.75 75 ALA A C 1
ATOM 557 O O . ALA A 1 75 ? 5.816 5.666 7.823 1.00 88.75 75 ALA A O 1
ATOM 558 N N . HIS A 1 76 ? 6.297 7.853 8.156 1.00 82.75 76 HIS A N 1
ATOM 559 C CA . HIS A 1 76 ? 7.456 7.982 7.272 1.00 82.75 76 HIS A CA 1
ATOM 560 C C . HIS A 1 76 ? 8.751 7.691 8.038 1.00 82.75 76 HIS A C 1
ATOM 562 O O . HIS A 1 76 ? 9.594 6.945 7.498 1.00 82.75 76 HIS A O 1
#

Foldseek 3Di:
DLLVLLVVVLCVLCVVVVQNQKDFDDDDDNDTDIDGDPVCQVVSQVSSQVSSQVSDDDPDGDGDDWADDPDPVRGD

Radius of gyration: 11.98 Å; Cα contacts (8 Å, |Δi|>4): 79; chains: 1; bounding box: 30×23×29 Å

Sequence (76 aa):
DIIKRAMIRVPGALEDAGLTSARMLLQVHDELLFEVPEAQAEATAACVKQVMEGAAHLSVPLTVETGSGLNWNEAH

Secondary structure (DSSP, 8-state):
-HHHHHHHHHHHHHHHTT-TT-EEEEEETTEEEEE--GGGHHHHHHHHHHHHHTT---SS---------SSHHHH-

Mean predicted aligned error: 2.13 Å

Nearest PDB structures (foldseek):
  6vdc-assembly1_A  TM=9.420E-01  e=1.488E-04  Mycolicibacterium smegmatis
  6vde-assembly1_A  TM=9.394E-01  e=1.589E-04  Mycolicibacterium smegmatis
  1qss-assembly1_A  TM=9.357E-01  e=3.499E-04  Thermus aquaticus
  5w6k-assembly1_A  TM=9.313E-01  e=6.754E-04  Thermus aquaticus
  2xy7-assembly1_A  TM=9.594E-01  e=1.811E-03  Geobacillus stearothermophilus